Protein AF-A0A293NA54-F1 (afdb_monomer_lite)

Secondary structure (DSSP, 8-state):
-HHHHTTS-TTT-EEEEEEEEES---S-S-PPTT-----------EEEEEEEEETTSS-BPPPEEEEPPSS-GGGTT-S---------SSS--TTT-EEEE---

Radius of gyration: 19.37 Å; chains: 1; bounding box: 38×35×54 Å

InterPro domains:
  IPR050863 Centromere and Transposable Element-Derived Protein [PTHR19303] (6-86)

Sequence (104 aa):
MKKLLEEYEPANVCNVDETALYYQLLRRTLTFAGDTCTGGKHNKLRVTVLDSANMSGTKKLKLLVVRKAKSPCCFKDMKTLLDLRTEPEAFDDPGTFRTVAARN

Structure (mmCIF, N/CA/C/O backbone):
data_AF-A0A293NA54-F1
#
_entry.id   AF-A0A293NA54-F1
#
loop_
_atom_site.group_PDB
_atom_site.id
_atom_site.type_symbol
_atom_site.label_atom_id
_atom_site.label_alt_id
_atom_site.label_comp_id
_atom_site.label_asym_id
_atom_site.label_entity_id
_atom_site.label_seq_id
_atom_site.pdbx_PDB_ins_code
_atom_site.Cartn_x
_atom_site.Cartn_y
_atom_site.Cartn_z
_atom_site.occupancy
_atom_site.B_iso_or_equiv
_atom_site.auth_seq_id
_atom_site.auth_comp_id
_atom_site.auth_asym_id
_atom_site.auth_atom_id
_atom_site.pdbx_PDB_model_num
ATOM 1 N N . MET A 1 1 ? 16.092 -13.984 -10.536 1.00 63.72 1 MET A N 1
ATOM 2 C CA . MET A 1 1 ? 15.251 -12.775 -10.668 1.00 63.72 1 MET A CA 1
ATOM 3 C C . MET A 1 1 ? 15.712 -11.868 -11.806 1.00 63.72 1 MET A C 1
ATOM 5 O O . MET A 1 1 ? 14.919 -11.671 -12.706 1.00 63.72 1 MET A O 1
ATOM 9 N N . LYS A 1 2 ? 16.977 -11.409 -11.855 1.00 76.44 2 LYS A N 1
ATOM 10 C CA . LYS A 1 2 ? 17.477 -10.545 -12.954 1.00 76.44 2 LYS A CA 1
ATOM 11 C C . LYS A 1 2 ? 17.253 -11.108 -14.372 1.00 76.44 2 LYS A C 1
ATOM 13 O O . LYS A 1 2 ? 16.678 -10.409 -15.186 1.00 76.44 2 LYS A O 1
ATOM 18 N N . LYS A 1 3 ? 17.558 -12.394 -14.603 1.00 87.44 3 LYS A N 1
ATOM 19 C CA . LYS A 1 3 ? 17.324 -13.062 -15.902 1.00 87.44 3 LYS A CA 1
ATOM 20 C C . LYS A 1 3 ? 15.867 -13.023 -16.389 1.00 87.44 3 LYS A C 1
ATOM 22 O O . LYS A 1 3 ? 15.639 -12.886 -17.574 1.00 87.44 3 LYS A O 1
ATOM 27 N N . LEU A 1 4 ? 14.894 -13.113 -15.477 1.00 87.38 4 LEU A N 1
ATOM 28 C CA . LEU A 1 4 ? 13.471 -13.069 -15.836 1.00 87.38 4 LEU A CA 1
ATOM 29 C C . LEU A 1 4 ? 13.042 -11.651 -16.226 1.00 87.38 4 LEU A C 1
ATOM 31 O O . LEU A 1 4 ? 12.199 -11.477 -17.089 1.00 87.38 4 LEU A O 1
ATOM 35 N N . LEU A 1 5 ? 13.621 -10.630 -15.589 1.00 87.75 5 LEU A N 1
ATOM 36 C CA . LEU A 1 5 ? 13.309 -9.232 -15.892 1.00 87.75 5 LEU A CA 1
ATOM 37 C C . LEU A 1 5 ? 13.842 -8.803 -17.265 1.00 87.75 5 LEU A C 1
ATOM 39 O O . LEU A 1 5 ? 13.276 -7.898 -17.859 1.00 87.75 5 LEU A O 1
ATOM 43 N N . GLU A 1 6 ? 14.894 -9.455 -17.769 1.00 89.75 6 GLU A N 1
ATOM 44 C CA . GLU A 1 6 ? 15.445 -9.219 -19.113 1.00 89.75 6 GLU A CA 1
ATOM 45 C C . GLU A 1 6 ? 14.478 -9.653 -20.232 1.00 89.75 6 GLU A C 1
ATOM 47 O O . GLU A 1 6 ? 14.576 -9.151 -21.348 1.00 89.75 6 GLU A O 1
ATOM 52 N N . GLU A 1 7 ? 13.519 -10.541 -19.938 1.00 94.44 7 GLU A N 1
ATOM 53 C CA . GLU A 1 7 ? 12.509 -11.021 -20.895 1.00 94.44 7 GLU A CA 1
ATOM 54 C C . GLU A 1 7 ? 11.338 -10.039 -21.082 1.00 94.44 7 GLU A C 1
ATOM 56 O O . GLU A 1 7 ? 10.560 -10.176 -22.027 1.00 94.44 7 GLU A O 1
ATOM 61 N N . TYR A 1 8 ? 11.199 -9.042 -20.201 1.00 92.19 8 TYR A N 1
ATOM 62 C CA . TYR A 1 8 ? 10.102 -8.076 -20.224 1.00 92.19 8 TYR A CA 1
ATOM 63 C C . TYR A 1 8 ? 10.628 -6.658 -20.420 1.00 92.19 8 TYR A C 1
ATOM 65 O O . TYR A 1 8 ? 11.621 -6.244 -19.825 1.00 92.19 8 TYR A O 1
ATOM 73 N N . GLU A 1 9 ? 9.907 -5.854 -21.200 1.00 93.00 9 GLU A N 1
ATOM 74 C CA . GLU A 1 9 ? 10.213 -4.429 -21.275 1.00 93.00 9 GLU A CA 1
ATOM 75 C C . GLU A 1 9 ? 10.019 -3.754 -19.904 1.00 93.00 9 GLU A C 1
ATOM 77 O O . GLU A 1 9 ? 9.026 -4.034 -19.219 1.00 93.00 9 GLU A O 1
ATOM 82 N N . PRO A 1 10 ? 10.867 -2.777 -19.523 1.00 91.75 10 PRO A N 1
ATOM 83 C CA . PRO A 1 10 ? 10.720 -2.044 -18.261 1.00 91.75 10 PRO A CA 1
ATOM 84 C C . PRO A 1 10 ? 9.344 -1.381 -18.085 1.00 91.75 10 PRO A C 1
ATOM 86 O O . PRO A 1 10 ? 8.888 -1.150 -16.966 1.00 91.75 10 PRO A O 1
ATOM 89 N N . ALA A 1 11 ? 8.650 -1.081 -19.186 1.00 92.75 11 ALA A N 1
ATOM 90 C CA . ALA A 1 11 ? 7.307 -0.516 -19.155 1.00 92.75 11 ALA A CA 1
ATOM 91 C C . ALA A 1 11 ? 6.226 -1.504 -18.670 1.00 92.75 11 ALA A C 1
ATOM 93 O O . ALA A 1 11 ? 5.167 -1.047 -18.227 1.00 92.75 11 ALA A O 1
ATOM 94 N N . ASN A 1 12 ? 6.498 -2.812 -18.746 1.00 91.12 12 ASN A N 1
ATOM 95 C CA . ASN A 1 12 ? 5.587 -3.914 -18.423 1.00 91.12 12 ASN A CA 1
ATOM 96 C C . ASN A 1 12 ? 5.919 -4.596 -17.086 1.00 91.12 12 ASN A C 1
ATOM 98 O O . ASN A 1 12 ? 5.153 -5.434 -16.616 1.00 91.12 12 ASN A O 1
ATOM 102 N N . VAL A 1 13 ? 7.033 -4.224 -16.453 1.00 93.19 13 VAL A N 1
ATOM 103 C CA . VAL A 1 13 ? 7.385 -4.666 -15.102 1.00 93.19 13 VAL A CA 1
ATOM 104 C C . VAL A 1 13 ? 6.826 -3.659 -14.105 1.00 93.19 13 VAL A C 1
ATOM 106 O O . VAL A 1 13 ? 7.266 -2.512 -14.085 1.00 93.19 13 VAL A O 1
ATOM 109 N N . CYS A 1 14 ? 5.882 -4.079 -13.264 1.00 91.88 14 CYS A N 1
ATOM 110 C CA . CYS A 1 14 ? 5.287 -3.239 -12.225 1.00 91.88 14 CYS A CA 1
ATOM 111 C C . CYS A 1 14 ? 5.544 -3.815 -10.835 1.00 91.88 14 CYS A C 1
ATOM 113 O O . CYS A 1 14 ? 5.339 -5.006 -10.613 1.00 91.88 14 CYS A O 1
ATOM 115 N N . ASN A 1 15 ? 5.926 -2.954 -9.891 1.00 93.06 15 ASN A N 1
ATOM 116 C CA . ASN A 1 15 ? 5.788 -3.275 -8.475 1.00 93.06 15 ASN A CA 1
ATOM 117 C C . ASN A 1 15 ? 4.368 -2.9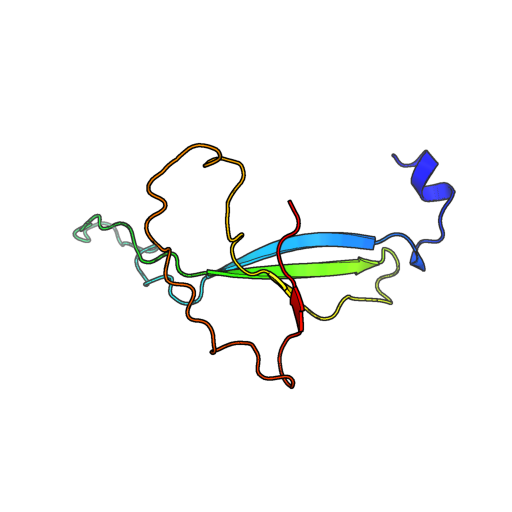29 -8.033 1.00 93.06 15 ASN A C 1
ATOM 119 O O . ASN A 1 15 ? 3.840 -1.899 -8.459 1.00 93.06 15 ASN A O 1
ATOM 123 N N . VAL A 1 16 ? 3.769 -3.765 -7.195 1.00 93.00 16 VAL A N 1
ATOM 124 C CA . VAL A 1 16 ? 2.463 -3.518 -6.580 1.00 93.00 16 VAL A CA 1
ATOM 125 C C . VAL A 1 16 ? 2.631 -3.760 -5.091 1.00 93.00 16 VAL A C 1
ATOM 127 O O . VAL A 1 16 ? 3.153 -4.809 -4.718 1.00 93.00 16 VAL A O 1
ATOM 130 N N . ASP A 1 17 ? 2.216 -2.811 -4.262 1.00 92.75 17 ASP A N 1
ATOM 131 C CA . ASP A 1 17 ? 2.348 -2.938 -2.814 1.00 92.75 17 ASP A CA 1
ATOM 132 C C . ASP A 1 17 ? 1.117 -2.402 -2.074 1.00 92.75 17 ASP A C 1
ATOM 134 O O . ASP A 1 17 ? 0.350 -1.582 -2.589 1.00 92.75 17 ASP A O 1
ATOM 138 N N . GLU A 1 18 ? 0.910 -2.908 -0.858 1.00 91.94 18 GLU A N 1
ATOM 139 C CA . GLU A 1 18 ? -0.155 -2.475 0.042 1.00 91.94 18 GLU A CA 1
ATOM 140 C C . GLU A 1 18 ? 0.419 -1.633 1.181 1.00 91.94 18 GLU A C 1
ATOM 142 O O . GLU A 1 18 ? 1.181 -2.111 2.021 1.00 91.94 18 GLU A O 1
ATOM 147 N N . THR A 1 19 ? -0.027 -0.383 1.283 1.00 89.94 19 THR A N 1
ATOM 148 C CA . THR A 1 19 ? 0.363 0.519 2.370 1.00 89.94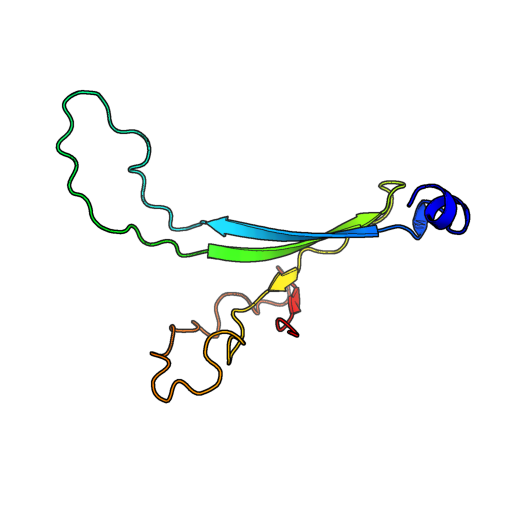 19 THR A CA 1
ATOM 149 C C . THR A 1 19 ? -0.817 0.887 3.262 1.00 89.94 19 THR A C 1
ATOM 151 O O . THR A 1 19 ? -1.966 0.973 2.829 1.00 89.94 19 THR A O 1
ATOM 154 N N . ALA A 1 20 ? -0.546 1.108 4.548 1.00 89.00 20 ALA A N 1
ATOM 155 C CA . ALA A 1 20 ? -1.547 1.485 5.538 1.00 89.00 20 ALA A CA 1
ATOM 156 C C . ALA A 1 20 ? -1.430 2.969 5.904 1.00 89.00 20 ALA A C 1
ATOM 158 O O . ALA A 1 20 ? -0.475 3.381 6.562 1.00 89.00 20 ALA A O 1
ATOM 159 N N . LEU A 1 21 ? -2.452 3.755 5.569 1.00 86.31 21 LEU A N 1
ATOM 160 C CA . LEU A 1 21 ? -2.573 5.157 5.953 1.00 86.31 21 LEU A CA 1
ATOM 161 C C . LEU A 1 21 ? -3.372 5.286 7.256 1.00 86.31 21 LEU A C 1
ATOM 163 O O . LEU A 1 21 ? -4.582 5.057 7.283 1.00 86.31 21 LEU A O 1
ATOM 167 N N . TYR A 1 22 ? -2.708 5.665 8.347 1.00 81.31 22 TYR A N 1
ATOM 168 C CA . TYR A 1 22 ? -3.348 5.873 9.649 1.00 81.31 22 TYR A CA 1
ATOM 169 C C . TYR A 1 22 ? -3.841 7.317 9.779 1.00 81.31 22 TYR A C 1
ATOM 171 O O . TYR A 1 22 ? -3.033 8.232 9.902 1.00 81.31 22 TYR A O 1
ATOM 179 N N . TYR A 1 23 ? -5.159 7.525 9.788 1.00 77.19 23 TYR A N 1
ATOM 180 C CA . TYR A 1 23 ? -5.755 8.868 9.867 1.00 77.19 23 TYR A CA 1
ATOM 181 C C . TYR A 1 23 ? -6.222 9.246 11.278 1.00 77.19 23 TYR A C 1
ATOM 183 O O . TYR A 1 23 ? -6.315 10.426 11.597 1.00 77.19 23 TYR A O 1
ATOM 191 N N . GLN A 1 24 ? -6.480 8.264 12.149 1.00 70.38 24 GLN A N 1
ATOM 192 C CA . GLN A 1 24 ? -6.883 8.505 13.541 1.00 70.38 24 GLN A CA 1
ATOM 193 C C . GLN A 1 24 ? -5.800 8.106 14.548 1.00 70.38 24 GLN A C 1
ATOM 195 O O . GLN A 1 24 ? -6.098 7.756 15.691 1.00 70.38 24 GLN A O 1
ATOM 200 N N . LEU A 1 25 ? -4.530 8.156 14.142 1.00 66.56 25 LEU A N 1
ATOM 201 C CA . LEU A 1 25 ? -3.418 7.907 15.051 1.00 66.56 25 LEU A CA 1
ATOM 202 C C . LEU A 1 25 ? -3.340 9.047 16.080 1.00 66.56 25 LEU A C 1
ATOM 204 O O . LEU A 1 25 ? -2.712 10.077 15.848 1.00 66.56 25 LEU A O 1
ATOM 208 N N . LEU A 1 26 ? -4.030 8.881 17.211 1.00 61.41 26 LEU A N 1
ATOM 209 C CA . LEU A 1 26 ? -4.032 9.853 18.302 1.00 61.41 26 LEU A CA 1
ATOM 210 C C . LEU A 1 26 ? -2.592 10.087 18.789 1.00 61.41 26 LEU A C 1
ATOM 212 O O . LEU A 1 26 ? -1.845 9.143 19.056 1.00 61.41 26 LEU A O 1
ATOM 216 N N . ARG A 1 27 ? -2.205 11.367 18.859 1.00 56.12 27 ARG A N 1
ATOM 217 C CA . ARG A 1 27 ? -0.848 11.852 19.153 1.00 56.12 27 ARG A CA 1
ATOM 218 C C . ARG A 1 27 ? -0.403 11.458 20.567 1.00 56.12 27 ARG A C 1
ATOM 220 O O . ARG A 1 27 ? -0.608 12.225 21.500 1.00 56.12 27 ARG A O 1
ATOM 227 N N . ARG A 1 28 ? 0.232 10.296 20.734 1.00 57.19 28 ARG A N 1
ATOM 228 C CA . ARG A 1 28 ? 0.998 9.950 21.952 1.00 57.19 28 ARG A CA 1
ATOM 229 C C . ARG A 1 28 ? 2.248 9.097 21.697 1.00 57.19 28 ARG A C 1
ATOM 231 O O . ARG A 1 28 ? 2.725 8.408 22.586 1.00 57.19 28 ARG A O 1
ATOM 238 N N . THR A 1 29 ? 2.820 9.164 20.496 1.00 54.66 29 THR A N 1
ATOM 239 C CA . THR A 1 29 ? 4.115 8.518 20.200 1.00 54.66 29 THR A CA 1
ATOM 240 C C . THR A 1 29 ? 5.334 9.342 20.626 1.00 54.66 29 THR A C 1
ATOM 242 O O . THR A 1 29 ? 6.419 8.783 20.719 1.00 54.66 29 THR A O 1
ATOM 245 N N . LEU A 1 30 ? 5.175 10.638 20.919 1.00 58.06 30 LEU A N 1
ATOM 246 C CA . LEU A 1 30 ? 6.220 11.480 21.511 1.00 58.06 30 LEU A CA 1
ATOM 247 C C . LEU A 1 30 ? 5.823 11.805 22.953 1.00 58.06 30 LEU A C 1
ATOM 249 O O . LEU A 1 30 ? 5.034 12.717 23.185 1.00 58.06 30 LEU A O 1
ATOM 253 N N . THR A 1 31 ? 6.318 11.022 23.906 1.00 56.19 31 THR A N 1
ATOM 254 C CA . THR A 1 31 ? 6.256 11.340 25.340 1.00 56.19 31 THR A CA 1
ATOM 255 C C . THR A 1 31 ? 7.603 11.894 25.775 1.00 56.19 31 THR A C 1
ATOM 257 O O . THR A 1 31 ? 8.637 11.301 25.457 1.00 56.19 31 THR A O 1
ATOM 260 N N . PHE A 1 32 ? 7.601 13.012 26.494 1.00 60.12 32 PHE A N 1
ATOM 261 C CA . PHE A 1 32 ? 8.815 13.559 27.088 1.00 60.12 32 PHE A CA 1
ATOM 262 C C . PHE A 1 32 ? 9.162 12.793 28.371 1.00 60.12 32 PHE A C 1
ATOM 264 O O . PHE A 1 32 ? 8.300 12.176 29.004 1.00 60.12 32 PHE A O 1
ATOM 271 N N . ALA A 1 33 ? 10.439 12.799 28.758 1.00 67.81 33 ALA A N 1
ATOM 272 C CA . ALA A 1 33 ? 10.853 12.219 30.031 1.00 67.81 33 ALA A CA 1
ATOM 273 C C . ALA A 1 33 ? 10.119 12.937 31.181 1.00 67.81 33 ALA A C 1
ATOM 275 O O . ALA A 1 33 ? 10.272 14.144 31.345 1.00 67.81 33 ALA A O 1
ATOM 276 N N . GLY A 1 34 ? 9.312 12.194 31.947 1.00 68.94 34 GLY A N 1
ATOM 277 C CA . GLY A 1 34 ? 8.489 12.722 33.045 1.00 68.94 34 GLY A CA 1
ATOM 278 C C . GLY A 1 34 ? 6.975 12.709 32.794 1.00 68.94 34 GLY A C 1
ATOM 279 O O . GLY A 1 34 ? 6.212 12.895 33.739 1.00 68.94 34 GLY A O 1
ATOM 280 N N . ASP A 1 35 ? 6.520 12.431 31.567 1.00 68.75 35 ASP A N 1
ATOM 281 C CA . ASP A 1 35 ? 5.088 12.335 31.269 1.00 68.75 35 ASP A CA 1
ATOM 282 C C . ASP A 1 35 ? 4.453 11.059 31.846 1.00 68.75 35 ASP A C 1
ATOM 284 O O . ASP A 1 35 ? 4.978 9.949 31.722 1.00 68.75 35 ASP A O 1
ATOM 288 N N . THR A 1 36 ? 3.252 11.192 32.416 1.00 65.12 36 THR A N 1
ATOM 289 C CA . THR A 1 36 ? 2.449 10.054 32.882 1.00 65.12 36 THR A CA 1
ATOM 290 C C . THR A 1 36 ? 1.919 9.262 31.680 1.00 65.12 36 THR A C 1
ATOM 292 O O . THR A 1 36 ? 0.974 9.660 30.983 1.00 65.12 36 THR A O 1
ATOM 295 N N . CYS A 1 37 ? 2.552 8.116 31.417 1.00 61.75 37 CYS A N 1
ATOM 296 C CA . CYS A 1 37 ? 2.156 7.177 30.373 1.00 61.75 37 CYS A CA 1
ATOM 297 C C . CYS A 1 37 ? 0.899 6.402 30.803 1.00 61.75 37 CYS A C 1
ATOM 299 O O . CYS A 1 37 ? 0.970 5.387 31.492 1.00 61.75 37 CYS A O 1
ATOM 301 N N . THR A 1 38 ? -0.278 6.878 30.402 1.00 65.62 38 THR A N 1
ATOM 302 C CA . THR A 1 38 ? -1.534 6.127 30.525 1.00 65.62 38 THR A CA 1
ATOM 303 C C . THR A 1 38 ? -1.687 5.213 29.306 1.00 65.62 38 THR A C 1
ATOM 305 O O . THR A 1 38 ? -2.120 5.629 28.230 1.00 65.62 38 THR A O 1
ATOM 308 N N . GLY A 1 39 ? -1.243 3.962 29.449 1.00 55.03 39 GLY A N 1
ATOM 309 C CA . GLY A 1 39 ? -1.149 2.971 28.373 1.00 55.03 39 GLY A CA 1
ATOM 310 C C . GLY A 1 39 ? -2.499 2.417 27.910 1.00 55.03 39 GLY A C 1
ATOM 311 O O . GLY A 1 39 ? -2.868 1.300 28.255 1.00 55.03 39 GLY A O 1
ATOM 312 N N . GLY A 1 40 ? -3.236 3.177 27.101 1.00 60.72 40 GLY A N 1
ATOM 313 C CA . GLY A 1 40 ? -4.371 2.667 26.328 1.00 60.72 40 GLY A CA 1
ATOM 314 C C . GLY A 1 40 ? -3.949 2.312 24.902 1.00 60.72 40 GLY A C 1
ATOM 315 O O . GLY A 1 40 ? -3.244 3.086 24.256 1.00 60.72 40 GLY A O 1
ATOM 316 N N . LYS A 1 41 ? -4.400 1.170 24.362 1.00 59.75 41 LYS A N 1
ATOM 317 C CA . LYS A 1 41 ? -4.202 0.831 22.941 1.00 59.75 41 LYS A CA 1
ATOM 318 C C . LYS A 1 41 ? -4.908 1.886 22.083 1.00 59.75 41 LYS A C 1
ATOM 320 O O . LYS A 1 41 ? -6.132 1.904 22.010 1.00 59.75 41 LYS A O 1
ATOM 325 N N . HIS A 1 42 ? -4.143 2.788 21.471 1.00 62.03 42 HIS A N 1
ATOM 326 C CA . HIS A 1 42 ? -4.714 3.874 20.677 1.00 62.03 42 HIS A CA 1
ATOM 327 C C . HIS A 1 42 ? -5.480 3.360 19.463 1.00 62.03 42 HIS A C 1
ATOM 329 O O . HIS A 1 42 ? -5.208 2.276 18.935 1.00 62.03 42 HIS A O 1
ATOM 335 N N . ASN A 1 43 ? -6.436 4.174 19.023 1.00 62.47 43 ASN A N 1
ATOM 336 C CA . ASN A 1 43 ? -7.279 3.863 17.889 1.00 62.47 43 ASN A CA 1
ATOM 337 C C . ASN A 1 43 ? -6.434 3.805 16.604 1.00 62.47 43 ASN A C 1
ATOM 339 O O . ASN A 1 43 ? -6.018 4.826 16.068 1.00 62.47 43 ASN A O 1
ATOM 343 N N . LYS A 1 44 ? -6.128 2.596 16.125 1.00 69.94 44 LYS A N 1
ATOM 344 C CA . LYS A 1 44 ? -5.335 2.355 14.907 1.00 69.94 44 LYS A CA 1
ATOM 345 C C . LYS A 1 44 ? -6.232 2.285 13.668 1.00 69.94 44 LYS A C 1
ATOM 347 O O . LYS A 1 44 ? -6.062 1.387 12.839 1.00 69.94 44 LYS A O 1
ATOM 352 N N . LEU A 1 45 ? -7.210 3.187 13.555 1.00 79.12 45 LEU A N 1
ATOM 353 C CA . LEU A 1 45 ? -8.005 3.270 12.334 1.00 79.12 45 LEU A CA 1
ATOM 354 C C . LEU A 1 45 ? -7.105 3.696 11.174 1.00 79.12 45 LEU A C 1
ATOM 356 O O . LEU A 1 45 ? -6.355 4.673 11.252 1.00 79.12 45 LEU A O 1
ATOM 360 N N . ARG A 1 46 ? -7.154 2.879 10.124 1.00 83.31 46 ARG A N 1
ATOM 361 C CA . ARG A 1 46 ? -6.309 2.975 8.942 1.00 83.31 46 ARG A CA 1
ATOM 362 C C . ARG A 1 46 ? -7.118 2.658 7.699 1.00 83.31 46 ARG A C 1
ATOM 364 O O . ARG A 1 46 ? -8.002 1.801 7.749 1.00 83.31 46 ARG A O 1
ATOM 371 N N . VAL A 1 47 ? -6.766 3.314 6.606 1.00 86.38 47 VAL A N 1
ATOM 372 C CA . VAL A 1 47 ? -7.183 2.955 5.253 1.00 86.38 47 VAL A CA 1
ATOM 373 C C . VAL A 1 47 ? -6.019 2.201 4.620 1.00 86.38 47 VAL A C 1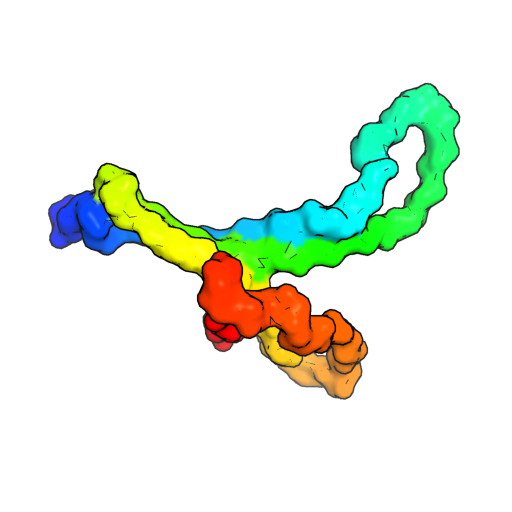
ATOM 375 O O . VAL A 1 47 ? -4.887 2.679 4.672 1.00 86.38 47 VAL A O 1
ATOM 378 N N . THR A 1 48 ? -6.268 1.014 4.073 1.00 88.19 48 THR A N 1
ATOM 379 C CA . THR A 1 48 ? -5.256 0.305 3.281 1.00 88.19 48 THR A CA 1
ATOM 380 C C . THR A 1 48 ? -5.390 0.748 1.832 1.00 88.19 48 THR A C 1
ATOM 382 O O . THR A 1 48 ? -6.499 0.804 1.300 1.00 88.19 48 THR A O 1
ATOM 385 N N . VAL A 1 49 ? -4.271 1.090 1.209 1.00 90.06 49 VAL A N 1
ATOM 386 C CA . VAL A 1 49 ? -4.204 1.557 -0.171 1.00 90.06 49 VAL A CA 1
ATOM 387 C C . VAL A 1 49 ? -3.274 0.636 -0.947 1.00 90.06 49 VAL A C 1
ATOM 389 O O . VAL A 1 49 ? -2.170 0.357 -0.488 1.00 90.06 49 VAL A O 1
ATOM 392 N N . LEU A 1 50 ? -3.730 0.175 -2.108 1.00 92.00 50 LEU A N 1
ATOM 393 C CA . LEU A 1 50 ? -2.913 -0.529 -3.087 1.00 92.00 50 LEU A CA 1
ATOM 394 C C . LEU A 1 50 ? -2.385 0.492 -4.092 1.00 92.00 50 LEU A C 1
ATOM 396 O O . LEU A 1 50 ? -3.165 1.244 -4.696 1.00 92.00 50 LEU A O 1
ATOM 400 N N . ASP A 1 51 ? -1.075 0.501 -4.284 1.00 92.12 51 ASP A N 1
ATOM 401 C CA . ASP A 1 51 ? -0.413 1.308 -5.294 1.00 92.12 51 ASP A CA 1
ATOM 402 C C . ASP A 1 51 ? 0.460 0.451 -6.212 1.00 92.12 51 ASP A C 1
ATOM 404 O O . ASP A 1 51 ? 0.714 -0.731 -5.979 1.00 92.12 51 ASP A O 1
ATOM 408 N N . SER A 1 52 ? 0.833 1.032 -7.350 1.00 93.75 52 SER A N 1
ATOM 409 C CA . SER A 1 52 ? 1.734 0.378 -8.284 1.00 93.75 52 SER A CA 1
ATOM 410 C C . SER A 1 52 ? 2.427 1.388 -9.181 1.00 93.75 52 SER A C 1
ATOM 412 O O . SER A 1 52 ? 1.826 2.380 -9.609 1.00 93.75 52 SER A O 1
ATOM 414 N N . ALA A 1 53 ? 3.686 1.107 -9.495 1.00 94.81 53 ALA A N 1
ATOM 415 C CA . ALA A 1 53 ? 4.480 1.849 -10.458 1.00 94.81 53 ALA A CA 1
ATOM 416 C C . ALA A 1 53 ? 5.269 0.880 -11.338 1.00 94.81 53 ALA A C 1
ATOM 418 O O . ALA A 1 53 ? 5.791 -0.131 -10.856 1.00 94.81 53 ALA A O 1
ATOM 419 N N . ASN A 1 54 ? 5.360 1.201 -12.627 1.00 94.06 54 ASN A N 1
ATOM 420 C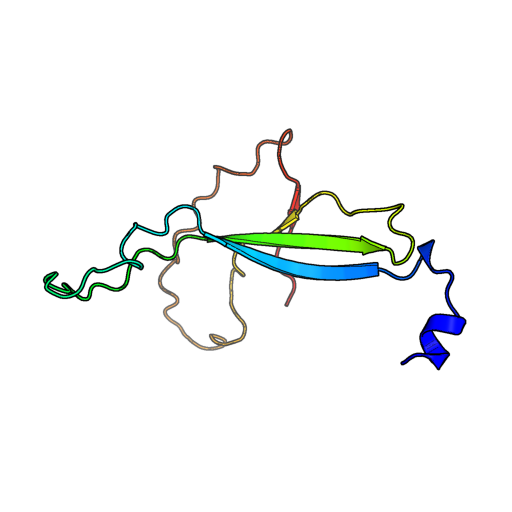 CA . ASN A 1 54 ? 6.201 0.443 -13.539 1.00 94.06 54 ASN A CA 1
ATOM 421 C C . ASN A 1 54 ? 7.680 0.832 -13.404 1.00 94.06 54 ASN A C 1
ATOM 423 O O . ASN A 1 54 ? 8.016 1.922 -12.940 1.00 94.06 54 ASN A O 1
ATOM 427 N N . MET A 1 55 ? 8.574 -0.059 -13.829 1.00 93.44 55 MET A N 1
ATOM 428 C CA . MET A 1 55 ? 10.021 0.110 -13.693 1.00 93.44 55 MET A CA 1
ATOM 429 C C . MET A 1 55 ? 10.545 1.319 -14.484 1.00 93.44 55 MET A C 1
ATOM 431 O O . MET A 1 55 ? 11.517 1.941 -14.066 1.00 93.44 55 MET A O 1
ATOM 435 N N . SER A 1 56 ? 9.882 1.701 -15.583 1.00 93.31 56 SER A N 1
ATOM 436 C CA . SER A 1 56 ? 10.203 2.925 -16.336 1.00 93.31 56 SER A CA 1
ATOM 437 C C . SER A 1 56 ? 9.679 4.222 -15.698 1.00 93.31 56 SER A C 1
ATOM 439 O O . SER A 1 56 ? 10.018 5.306 -16.165 1.00 93.31 56 SER A O 1
ATOM 441 N N . GLY A 1 57 ? 8.819 4.142 -14.677 1.00 91.94 57 GLY A N 1
ATOM 442 C CA . GLY A 1 57 ? 8.205 5.290 -13.999 1.00 91.94 57 GLY A CA 1
ATOM 443 C C . GLY A 1 57 ? 7.128 6.035 -14.800 1.00 91.94 57 GLY A C 1
ATOM 444 O O . GLY A 1 57 ? 6.550 6.999 -14.297 1.00 91.94 57 GLY A O 1
ATOM 445 N N . THR A 1 58 ? 6.829 5.601 -16.026 1.00 91.56 58 THR A N 1
ATOM 446 C CA . THR A 1 58 ? 5.876 6.260 -16.934 1.00 91.56 58 THR A CA 1
ATOM 447 C C . THR A 1 58 ? 4.417 5.974 -16.591 1.00 91.56 58 THR A C 1
ATOM 449 O O . THR A 1 58 ? 3.534 6.741 -16.963 1.00 91.56 58 THR A O 1
ATOM 452 N N . LYS A 1 59 ? 4.140 4.846 -15.931 1.00 91.00 59 LYS A N 1
ATOM 453 C CA . LYS A 1 59 ? 2.790 4.407 -15.573 1.00 91.00 59 LYS A CA 1
ATOM 454 C C . LYS A 1 59 ? 2.712 4.202 -14.067 1.00 91.00 59 LYS A C 1
ATOM 456 O O . LYS A 1 59 ? 3.551 3.528 -13.472 1.00 91.00 59 LYS A O 1
ATOM 461 N N . LYS A 1 60 ? 1.663 4.758 -13.470 1.00 91.06 60 LYS A N 1
ATOM 462 C CA . LYS A 1 60 ? 1.289 4.523 -12.076 1.00 91.06 60 LYS A CA 1
ATOM 463 C C . LYS A 1 60 ? -0.176 4.133 -12.021 1.00 91.06 60 LYS A C 1
ATOM 465 O O . LYS A 1 60 ? -0.990 4.663 -12.781 1.00 91.06 60 LYS A O 1
ATOM 470 N N . LEU A 1 61 ? -0.508 3.203 -11.139 1.00 86.25 61 LEU A N 1
ATOM 471 C CA . LEU A 1 61 ? -1.893 2.847 -10.871 1.00 86.25 61 LEU A CA 1
ATOM 472 C C . LEU A 1 61 ? -2.565 3.989 -10.101 1.00 86.25 61 LEU A C 1
ATOM 474 O O . LEU A 1 61 ? -1.957 4.598 -9.219 1.00 86.25 61 LEU A O 1
ATOM 478 N N . LYS A 1 62 ? -3.830 4.284 -10.420 1.00 87.94 62 LYS A N 1
ATOM 479 C CA . LYS A 1 62 ? -4.646 5.158 -9.565 1.00 87.94 62 LYS A CA 1
ATOM 480 C C . LYS A 1 62 ? -4.789 4.469 -8.208 1.00 87.94 62 LYS A C 1
ATOM 482 O O . LYS A 1 62 ? -5.164 3.303 -8.192 1.00 87.94 62 LYS A O 1
ATOM 487 N N . LEU A 1 63 ? -4.516 5.181 -7.112 1.00 87.69 63 LEU A N 1
ATOM 488 C CA . LEU A 1 63 ? -4.612 4.625 -5.759 1.00 87.69 63 LEU A CA 1
ATOM 489 C C . LEU A 1 63 ? -5.952 3.914 -5.559 1.00 87.69 63 LEU A C 1
ATOM 491 O O . LEU A 1 63 ? -7.016 4.498 -5.807 1.00 87.69 63 LEU A O 1
ATOM 495 N N . LEU A 1 64 ? -5.879 2.656 -5.128 1.00 89.06 64 LEU A N 1
ATOM 496 C CA . LEU A 1 64 ? -7.055 1.839 -4.869 1.00 89.06 64 LEU A CA 1
ATOM 497 C C . LEU A 1 64 ? -7.221 1.660 -3.369 1.00 89.06 64 LEU A C 1
ATOM 499 O O . LEU A 1 64 ? -6.290 1.244 -2.686 1.00 89.06 64 LEU A O 1
ATOM 503 N N . VAL A 1 65 ? -8.411 1.948 -2.852 1.00 87.56 65 VAL A N 1
ATOM 504 C CA . VAL A 1 65 ? -8.712 1.690 -1.442 1.00 87.56 65 VAL A CA 1
ATOM 505 C C . VAL A 1 65 ? -9.069 0.217 -1.293 1.00 87.56 65 VAL A C 1
ATOM 507 O O . VAL A 1 65 ? -10.032 -0.268 -1.894 1.00 87.56 65 VAL A O 1
ATOM 510 N N . VAL A 1 66 ? -8.288 -0.492 -0.482 1.00 85.38 66 VAL A N 1
ATOM 511 C CA . VAL A 1 66 ? -8.512 -1.895 -0.143 1.00 85.38 66 VAL A CA 1
ATOM 512 C C . VAL A 1 66 ? -9.376 -1.952 1.108 1.00 85.38 66 VAL A C 1
ATOM 514 O O . VAL A 1 66 ? -8.984 -1.508 2.193 1.00 85.38 66 VAL A O 1
ATOM 517 N N . ARG A 1 67 ? -10.582 -2.508 0.967 1.00 77.88 67 ARG A N 1
ATOM 518 C CA . ARG A 1 67 ? -11.462 -2.749 2.117 1.00 77.88 67 ARG A CA 1
ATOM 519 C C . ARG A 1 67 ? -10.958 -3.938 2.933 1.00 77.88 67 ARG A C 1
ATOM 521 O O . ARG A 1 67 ? -10.347 -4.865 2.405 1.00 77.88 67 ARG A O 1
ATOM 528 N N . LYS A 1 68 ? -11.271 -3.937 4.232 1.00 74.69 68 LYS A N 1
ATOM 529 C CA . LYS A 1 68 ? -11.036 -5.104 5.092 1.00 74.69 68 LYS A CA 1
ATOM 530 C C . LYS A 1 68 ? -11.745 -6.324 4.502 1.00 74.69 68 LYS A C 1
ATOM 532 O O . LYS A 1 68 ? -12.905 -6.231 4.103 1.00 74.69 68 LYS A O 1
ATOM 537 N N . ALA A 1 69 ? -11.050 -7.459 4.471 1.00 73.44 69 ALA A N 1
ATOM 538 C CA . ALA A 1 69 ? -11.641 -8.717 4.039 1.00 73.44 69 ALA A CA 1
ATOM 539 C C . ALA A 1 69 ? -12.855 -9.061 4.917 1.00 73.44 69 ALA A C 1
ATOM 541 O O . ALA A 1 69 ? -12.764 -9.006 6.144 1.00 73.44 69 ALA A O 1
ATOM 542 N N . LYS A 1 70 ? -13.967 -9.454 4.282 1.00 70.62 70 LYS A N 1
ATOM 543 C CA . LYS A 1 70 ? -15.196 -9.876 4.977 1.00 70.62 70 LYS A CA 1
ATOM 544 C C . LYS A 1 70 ? -14.940 -11.060 5.917 1.00 70.62 70 LYS A C 1
ATOM 546 O O . LYS A 1 70 ? -15.500 -11.126 7.002 1.00 70.62 70 LYS A O 1
ATOM 551 N N . SER A 1 71 ? -14.074 -11.977 5.498 1.00 69.69 71 SER A N 1
ATOM 552 C CA . SER A 1 71 ? -13.676 -13.163 6.255 1.00 69.69 71 SER A CA 1
ATOM 553 C C . SER A 1 71 ? -12.159 -13.337 6.152 1.00 69.69 71 SER A C 1
ATOM 555 O O . SER A 1 71 ? -11.675 -13.923 5.179 1.00 69.69 71 SER A O 1
ATOM 557 N N . PRO A 1 72 ? -11.373 -12.797 7.098 1.00 71.88 72 PRO A N 1
ATOM 558 C CA . PRO A 1 72 ? -9.927 -12.959 7.063 1.00 71.88 72 PRO A CA 1
ATOM 559 C C . PRO A 1 72 ? -9.560 -14.440 7.199 1.00 71.88 72 PRO A C 1
ATOM 561 O O . PRO A 1 72 ? -10.103 -15.147 8.046 1.00 71.88 72 PRO A O 1
ATOM 564 N N . CYS A 1 73 ? -8.617 -14.913 6.383 1.00 68.00 73 CYS A N 1
ATOM 565 C CA . CYS A 1 73 ? -8.258 -16.332 6.326 1.00 68.00 73 CYS A CA 1
ATOM 566 C C . CYS A 1 73 ? -7.759 -16.904 7.662 1.00 68.00 73 CYS A C 1
ATOM 568 O O . CYS A 1 73 ? -7.918 -18.096 7.902 1.00 68.00 73 CYS A O 1
ATOM 570 N N . CYS A 1 74 ? -7.194 -16.070 8.537 1.00 66.75 74 CYS A N 1
ATOM 571 C CA . CYS A 1 74 ? -6.752 -16.464 9.876 1.00 66.75 74 CYS A CA 1
ATOM 572 C C . CYS A 1 74 ? -7.899 -16.736 10.867 1.00 66.75 74 CYS A C 1
ATOM 574 O O . CYS A 1 74 ? -7.637 -17.239 11.953 1.00 66.75 74 CYS A O 1
ATOM 576 N N . PHE A 1 75 ? -9.146 -16.420 10.502 1.00 68.25 75 PHE A N 1
ATOM 577 C CA . PHE A 1 75 ? -10.347 -16.676 11.306 1.00 68.25 75 PHE A CA 1
ATOM 578 C C . PHE A 1 75 ? -11.304 -17.666 10.635 1.00 68.25 75 PHE A C 1
ATOM 580 O O . PHE A 1 75 ? -12.485 -17.710 10.984 1.00 68.25 75 PHE A O 1
ATOM 587 N N . LYS A 1 76 ? -10.812 -18.461 9.674 1.00 63.31 76 LYS A N 1
ATOM 588 C CA . LYS A 1 76 ? -11.544 -19.641 9.201 1.00 63.31 76 LYS A CA 1
ATOM 589 C C . LYS A 1 76 ? -11.887 -20.475 10.449 1.00 63.31 76 LYS A C 1
ATOM 591 O O . LYS A 1 76 ? -11.008 -20.736 11.260 1.00 63.31 76 LYS A O 1
ATOM 596 N N . ASP A 1 77 ? -13.175 -20.757 10.647 1.00 66.19 77 ASP A N 1
ATOM 597 C CA . ASP A 1 77 ? -13.760 -21.524 11.767 1.00 66.19 77 ASP A CA 1
ATOM 598 C C . ASP A 1 77 ? -14.065 -20.780 13.085 1.00 66.19 77 ASP A C 1
ATOM 600 O O . ASP A 1 77 ? -14.616 -21.369 14.020 1.00 66.19 77 ASP A O 1
ATOM 604 N N . MET A 1 78 ? -13.834 -19.467 13.165 1.00 62.06 78 MET A N 1
ATOM 605 C CA . MET A 1 78 ? -14.281 -18.662 14.312 1.00 62.06 78 MET A CA 1
ATOM 606 C C . MET A 1 78 ? -15.749 -18.237 14.140 1.00 62.06 78 MET A C 1
ATOM 608 O O . MET A 1 78 ? -16.071 -17.414 13.286 1.00 62.06 78 MET A O 1
ATOM 612 N N . LYS A 1 79 ? -16.653 -18.766 14.981 1.00 60.34 79 LYS A N 1
ATOM 613 C CA . LYS A 1 79 ? -18.106 -18.466 14.945 1.00 60.34 79 LYS A CA 1
ATOM 614 C C . LYS A 1 79 ? -18.466 -17.026 15.336 1.00 60.34 79 LYS A C 1
ATOM 616 O O . LYS A 1 79 ? -19.571 -16.575 15.057 1.00 60.34 79 LYS A O 1
ATOM 621 N N . THR A 1 80 ? -17.549 -16.312 15.979 1.00 57.94 80 THR A N 1
ATOM 622 C CA . THR A 1 80 ? -17.743 -14.950 16.487 1.00 57.94 80 THR A CA 1
ATOM 623 C C . THR A 1 80 ? -16.646 -14.037 15.955 1.00 57.94 80 THR A C 1
ATOM 625 O O . THR A 1 80 ? -15.692 -13.688 16.647 1.00 57.94 80 THR A O 1
ATOM 628 N N . LEU A 1 81 ? -16.786 -13.619 14.700 1.00 54.84 81 LEU A N 1
ATOM 629 C CA . LEU A 1 81 ? -16.163 -12.380 14.252 1.00 54.84 81 LEU A CA 1
ATOM 630 C C . LEU A 1 81 ? -17.039 -11.247 14.790 1.00 54.84 81 LEU A C 1
ATOM 632 O O . LEU A 1 81 ? -18.164 -11.065 14.337 1.00 54.84 81 LEU A O 1
ATOM 636 N N . LEU A 1 82 ? -16.548 -10.526 15.804 1.00 50.03 82 LEU A N 1
ATOM 637 C CA . LEU A 1 82 ? -17.130 -9.235 16.162 1.00 50.03 82 LEU A CA 1
ATOM 638 C C . LEU A 1 82 ? -17.111 -8.399 14.882 1.00 50.03 82 LEU A C 1
ATOM 640 O O . LEU A 1 82 ? -16.025 -8.213 14.324 1.00 50.03 82 LEU A O 1
ATOM 644 N N . ASP A 1 83 ? -18.279 -7.949 14.417 1.00 48.12 83 ASP A N 1
ATOM 645 C CA . ASP A 1 83 ? -18.396 -7.047 13.274 1.00 48.12 83 ASP A CA 1
ATOM 646 C C . ASP A 1 83 ? -17.442 -5.876 13.503 1.00 48.12 83 ASP A C 1
ATOM 648 O O . ASP A 1 83 ? -17.692 -4.964 14.298 1.00 48.12 83 ASP A O 1
ATOM 652 N N . LEU A 1 84 ? -16.289 -5.919 12.836 1.00 46.09 84 LEU A N 1
ATOM 653 C CA . LEU A 1 84 ? -15.399 -4.782 12.746 1.00 46.09 84 LEU A CA 1
ATOM 654 C C . LEU A 1 84 ? -16.149 -3.794 11.874 1.00 46.09 84 LEU A C 1
ATOM 656 O O . LEU A 1 84 ? -15.953 -3.852 10.664 1.00 46.09 84 LEU A O 1
ATOM 660 N N . ARG A 1 85 ? -17.019 -2.969 12.484 1.00 41.81 85 ARG A N 1
ATOM 661 C CA . ARG A 1 85 ? -17.838 -1.936 11.833 1.00 41.81 85 ARG A CA 1
ATOM 662 C C . ARG A 1 85 ? -17.141 -1.447 10.574 1.00 41.81 85 ARG A C 1
ATOM 664 O O . ARG A 1 85 ? -16.176 -0.682 10.620 1.00 41.81 85 ARG A O 1
ATOM 671 N N . THR A 1 86 ? -17.573 -1.991 9.448 1.00 47.50 86 THR A N 1
ATOM 672 C CA . THR A 1 86 ? -17.265 -1.451 8.141 1.00 47.50 86 THR A CA 1
ATOM 673 C C . THR A 1 86 ? -18.256 -0.327 7.977 1.00 47.50 86 THR A C 1
ATOM 675 O O . THR A 1 86 ? -19.410 -0.590 7.661 1.00 47.50 86 THR A O 1
ATOM 678 N N . GLU A 1 87 ? -17.832 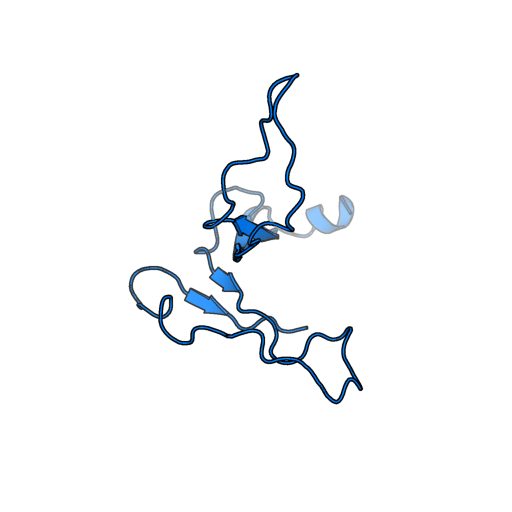0.902 8.263 1.00 43.25 87 GLU A N 1
ATOM 679 C CA . GLU A 1 87 ? -18.587 2.088 7.865 1.00 43.25 87 GLU A CA 1
ATOM 680 C C . GLU A 1 87 ? -18.785 1.988 6.342 1.00 43.25 87 GLU A C 1
ATOM 682 O O . GLU A 1 87 ? -17.784 2.001 5.610 1.00 43.25 87 GLU A O 1
ATOM 687 N N . PRO A 1 88 ? -20.013 1.762 5.837 1.00 47.91 88 PRO A N 1
ATOM 688 C CA . PRO A 1 88 ? -20.167 1.328 4.455 1.00 47.91 88 PRO A CA 1
ATOM 689 C C . PRO A 1 88 ? -19.879 2.455 3.455 1.00 47.91 88 PRO A C 1
ATOM 691 O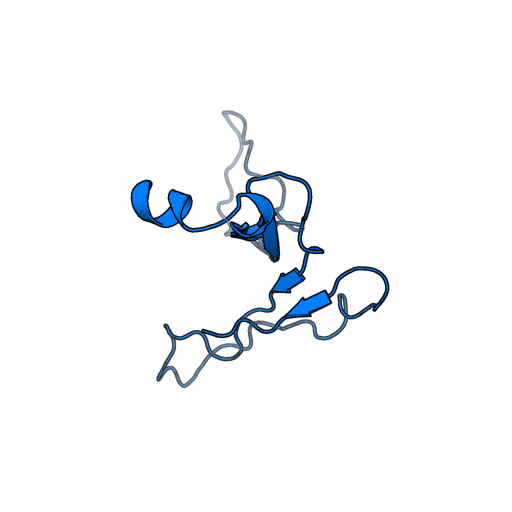 O . PRO A 1 88 ? -19.430 2.160 2.350 1.00 47.91 88 PRO A O 1
ATOM 694 N N . GLU A 1 89 ? -20.026 3.727 3.839 1.00 45.94 89 GLU A N 1
ATOM 695 C CA . GLU A 1 89 ? -20.412 4.755 2.856 1.00 45.94 89 GLU A CA 1
ATOM 696 C C . GLU A 1 89 ? -19.480 5.965 2.693 1.00 45.94 89 GLU A C 1
ATOM 698 O O . GLU A 1 89 ? -19.751 6.825 1.867 1.00 45.94 89 GLU A O 1
ATOM 703 N N . ALA A 1 90 ? -18.358 6.066 3.411 1.00 43.97 90 ALA A N 1
ATOM 704 C CA . ALA A 1 90 ? -17.564 7.305 3.357 1.00 43.97 90 ALA A CA 1
ATOM 705 C C . ALA A 1 90 ? -16.607 7.426 2.148 1.00 43.97 90 ALA A C 1
ATOM 707 O O . ALA A 1 90 ? -16.122 8.518 1.872 1.00 43.97 90 ALA A O 1
ATOM 708 N N . PHE A 1 91 ? -16.296 6.328 1.445 1.00 47.88 91 PHE A N 1
ATOM 709 C CA . PHE A 1 91 ? -15.232 6.304 0.421 1.00 47.88 91 PHE A CA 1
ATOM 710 C C . PHE A 1 91 ? -15.684 5.912 -0.993 1.00 47.88 91 PHE A C 1
ATOM 712 O O . PHE A 1 91 ? -14.854 5.920 -1.898 1.00 47.88 91 PHE A O 1
ATOM 719 N N . ASP A 1 92 ? -16.968 5.618 -1.209 1.00 47.28 92 ASP A N 1
ATOM 720 C CA . ASP A 1 92 ? -17.510 5.310 -2.544 1.00 47.28 92 ASP A CA 1
ATOM 721 C C . ASP A 1 92 ? -17.988 6.575 -3.288 1.00 47.28 92 ASP A C 1
ATOM 723 O O . ASP A 1 92 ? -18.887 6.508 -4.124 1.00 47.28 92 ASP A O 1
ATOM 727 N N . ASP A 1 93 ? -17.387 7.738 -3.012 1.00 49.72 93 ASP A N 1
ATOM 728 C CA . ASP A 1 93 ? -17.560 8.908 -3.873 1.00 49.72 93 ASP A CA 1
ATOM 729 C C . ASP A 1 93 ? -16.749 8.695 -5.170 1.00 49.72 93 ASP A C 1
ATOM 731 O O . ASP A 1 93 ? -15.511 8.612 -5.121 1.00 49.72 93 ASP A O 1
ATOM 735 N N . PRO A 1 94 ? -17.400 8.579 -6.346 1.00 52.19 94 PRO A N 1
ATOM 736 C CA . PRO A 1 94 ? -16.745 8.167 -7.590 1.00 52.19 94 PRO A CA 1
ATOM 737 C C . PRO A 1 94 ? -15.657 9.141 -8.074 1.00 52.19 94 PRO A C 1
ATOM 739 O O . PRO A 1 94 ? -14.854 8.785 -8.944 1.00 52.19 94 PRO A O 1
ATOM 742 N N . GLY A 1 95 ? -15.590 10.350 -7.506 1.00 52.12 95 GLY A N 1
ATOM 743 C CA . GLY A 1 95 ? -14.570 11.347 -7.815 1.00 52.12 95 GLY A CA 1
ATOM 744 C C . GLY A 1 95 ? -13.183 11.019 -7.253 1.00 52.12 95 GLY A C 1
ATOM 745 O O . GLY A 1 95 ? -12.177 11.311 -7.906 1.00 52.12 95 GLY A O 1
ATOM 746 N N . THR A 1 96 ? -13.095 10.365 -6.089 1.00 53.53 96 THR A N 1
ATOM 747 C CA . THR A 1 96 ? -11.867 10.441 -5.275 1.00 53.53 96 THR A CA 1
ATOM 748 C C . THR A 1 96 ? -11.000 9.175 -5.355 1.00 53.53 96 THR A C 1
ATOM 750 O O . THR A 1 96 ? -9.824 9.266 -5.713 1.00 53.53 96 THR A O 1
ATOM 753 N N . PHE A 1 97 ? -11.555 7.975 -5.147 1.00 55.16 97 PHE A N 1
ATOM 754 C CA . PHE A 1 97 ? -10.791 6.716 -5.171 1.00 55.16 97 PHE A CA 1
ATOM 755 C C . PHE A 1 97 ? -11.591 5.569 -5.800 1.00 55.16 97 PHE A C 1
ATOM 757 O O . PHE A 1 97 ? -12.815 5.575 -5.788 1.00 55.16 97 PHE A O 1
ATOM 764 N N . ARG A 1 98 ? -10.901 4.581 -6.389 1.00 63.69 98 ARG A N 1
ATOM 765 C CA . ARG A 1 98 ? -11.544 3.331 -6.826 1.00 63.69 98 ARG A CA 1
ATOM 766 C C . ARG A 1 98 ? -11.391 2.289 -5.726 1.00 63.69 98 ARG A C 1
ATOM 768 O O . ARG A 1 98 ? -10.287 2.073 -5.232 1.00 63.69 98 ARG A O 1
ATOM 775 N N . THR A 1 99 ? -12.485 1.635 -5.372 1.00 60.62 99 THR A N 1
ATOM 776 C CA . THR A 1 99 ? -12.498 0.628 -4.312 1.00 60.62 99 THR A CA 1
ATOM 777 C C . THR A 1 99 ? -12.275 -0.762 -4.894 1.00 60.62 99 THR A C 1
ATOM 779 O O . THR A 1 99 ? -12.890 -1.125 -5.897 1.00 60.62 99 THR A O 1
ATOM 782 N N . VAL A 1 100 ? -11.417 -1.561 -4.261 1.00 64.12 100 VAL A N 1
ATOM 783 C CA . VAL A 1 100 ? -11.234 -2.977 -4.599 1.00 64.12 100 VAL A CA 1
ATOM 784 C C . VAL A 1 100 ? -11.431 -3.847 -3.366 1.00 64.12 100 VAL A C 1
ATOM 786 O O . VAL A 1 100 ? -10.996 -3.522 -2.258 1.00 64.12 100 VAL A O 1
ATOM 789 N N . ALA A 1 101 ? -12.132 -4.963 -3.554 1.00 63.25 101 ALA A N 1
ATOM 790 C CA . ALA A 1 101 ? -12.229 -5.985 -2.527 1.00 63.25 101 ALA A CA 1
ATOM 791 C C . ALA A 1 101 ? -10.888 -6.719 -2.439 1.00 63.25 101 ALA A C 1
ATOM 793 O O . ALA A 1 101 ? -10.376 -7.173 -3.464 1.00 63.25 101 ALA A O 1
ATOM 794 N N . ALA A 1 102 ? -10.347 -6.862 -1.228 1.00 57.50 102 ALA A N 1
ATOM 795 C CA . ALA A 1 102 ? -9.218 -7.751 -0.987 1.00 57.50 102 ALA A CA 1
ATOM 796 C C . ALA A 1 102 ? -9.618 -9.176 -1.409 1.00 57.50 102 ALA A C 1
ATOM 798 O O . ALA A 1 102 ? -10.507 -9.782 -0.802 1.00 57.50 102 ALA A O 1
ATOM 799 N N . ARG A 1 103 ? -9.013 -9.683 -2.486 1.00 54.91 103 ARG A N 1
ATOM 800 C CA . ARG A 1 103 ? -9.115 -11.086 -2.898 1.00 54.91 103 ARG A CA 1
ATOM 801 C C . ARG A 1 103 ? -7.932 -11.811 -2.265 1.00 54.91 103 ARG A C 1
ATOM 803 O O . ARG A 1 103 ? -6.809 -11.609 -2.710 1.00 54.91 103 ARG A O 1
ATOM 810 N N . ASN A 1 104 ? -8.206 -12.593 -1.223 1.00 49.41 104 ASN A N 1
ATOM 811 C CA . ASN A 1 104 ? -7.241 -13.494 -0.589 1.00 49.41 104 ASN A CA 1
ATOM 812 C C . ASN A 1 104 ? -7.478 -14.925 -1.054 1.00 49.41 104 ASN A C 1
ATOM 814 O O . ASN A 1 104 ? -8.667 -15.318 -1.094 1.00 49.41 104 ASN A O 1
#

Foldseek 3Di:
DVVVCVVDDQQPAKDKDKDKAFPQQPPDPDDDPPDDDPDDPGDRDTWIWIKMAGSVRPDIDFIETEDDAPQPPVCVPPPDDPPPPPVPDDPPPVPHHHYDYDDD

pLDDT: mean 72.09, std 16.48, range [41.81, 94.81]

Organism: Ornithodoros erraticus (NCBI:txid265619)